Protein AF-A0AAU5H5C3-F1 (afdb_monomer_lite)

Secondary structure (DSSP, 8-state):
------TT-HHHHHHHH-HHHHHHHHHHHHHHHHTT--HHHHHHHHH-HHHHHHHIIIIIIHHHHTSGGG-HHHHHHHHHHHHHHHT-S-HHHHHHHHHHHHHHTSSTTHHHHHHH--HHHHHHHHHHHHHTTPPPPGGG-

Radius of gyration: 15.41 Å; chains: 1; bounding box: 45×38×34 Å

Sequence (141 aa):
MVDAVITGNFFQEIMAQIPEFDRRVTKEMEWNSSIGHGPEDLDHFKYNPYTLTYELFDTVLIPALNSPELCIDLLTRCFAILEHAALSVDSTVRGNLAFAVADFLLDDLGPTTYSQAGPAFRALMVECLAEEGLPVPESWR

pLDDT: mean 70.17, std 15.54, range [28.89, 94.62]

Foldseek 3Di:
DPPPPDPPPLPVVVCVQCVVLVVVLVVVLVVVVVVPDDVVVSVCCVPPPLNSLLCCQPVQQVVCLVVVVVQVVVNLSSQVSLLVLLVDPPPVSNVSSLVNCLVHQLPPNVLSSLVSHDPSNVVSNCVSCVVVVHDDDPSND

Structure (mmCIF, N/CA/C/O backbone):
data_AF-A0AAU5H5C3-F1
#
_entry.id   AF-A0AAU5H5C3-F1
#
loop_
_atom_site.group_PDB
_atom_site.id
_atom_site.type_symbol
_atom_site.label_atom_id
_atom_site.label_alt_id
_atom_site.label_comp_id
_atom_site.label_asym_id
_atom_site.label_entity_id
_atom_site.label_seq_id
_atom_site.pdbx_PDB_ins_code
_atom_site.Cartn_x
_atom_site.Cartn_y
_atom_site.Cartn_z
_atom_site.occupancy
_atom_site.B_iso_or_equiv
_atom_site.auth_seq_id
_atom_site.auth_comp_id
_atom_site.auth_asym_id
_atom_site.auth_atom_id
_atom_site.pdbx_PDB_model_num
ATOM 1 N N . MET A 1 1 ? -5.191 24.402 -9.417 1.00 28.89 1 MET A N 1
ATOM 2 C CA . MET A 1 1 ? -4.160 23.800 -10.281 1.00 28.89 1 MET A CA 1
ATOM 3 C C . MET A 1 1 ? -4.038 22.371 -9.818 1.00 28.89 1 MET A C 1
ATOM 5 O O . MET A 1 1 ? -3.729 22.170 -8.656 1.00 28.89 1 MET A O 1
ATOM 9 N N . VAL A 1 2 ? -4.450 21.423 -10.657 1.00 29.17 2 VAL A N 1
ATOM 10 C CA . VAL A 1 2 ? -4.167 20.004 -10.430 1.00 29.17 2 VAL A CA 1
ATOM 11 C C . VAL A 1 2 ? -2.713 19.867 -10.843 1.00 29.17 2 VAL A C 1
ATOM 13 O O . VAL A 1 2 ? -2.416 19.999 -12.030 1.00 29.17 2 VAL A O 1
ATOM 16 N N . ASP A 1 3 ? -1.817 19.810 -9.860 1.00 32.81 3 ASP A N 1
ATOM 17 C CA . ASP A 1 3 ? -0.396 19.670 -10.139 1.00 32.81 3 ASP A CA 1
ATOM 18 C C . ASP A 1 3 ? -0.188 18.410 -10.969 1.00 32.81 3 ASP A C 1
ATOM 20 O O . ASP A 1 3 ? -0.773 17.356 -10.710 1.00 32.81 3 ASP A O 1
ATOM 24 N N . ALA A 1 4 ? 0.598 18.573 -12.028 1.00 33.44 4 ALA A N 1
ATOM 25 C CA . ALA A 1 4 ? 1.033 17.498 -12.886 1.00 33.44 4 ALA A CA 1
ATOM 26 C C . ALA A 1 4 ? 1.883 16.548 -12.041 1.00 33.44 4 ALA A C 1
ATOM 28 O O . ALA A 1 4 ? 3.090 16.741 -11.913 1.00 33.44 4 ALA A O 1
ATOM 29 N N . VAL A 1 5 ? 1.249 15.542 -11.441 1.00 36.62 5 VAL A N 1
ATOM 30 C CA . VAL A 1 5 ? 1.980 14.405 -10.902 1.00 36.62 5 VAL A CA 1
ATOM 31 C C . VAL A 1 5 ? 2.456 13.605 -12.099 1.00 36.62 5 VAL A C 1
ATOM 33 O O . VAL A 1 5 ? 1.699 12.971 -12.834 1.00 36.62 5 VAL A O 1
ATOM 36 N N . ILE A 1 6 ? 3.739 13.811 -12.351 1.00 39.34 6 ILE A N 1
ATOM 37 C CA . ILE A 1 6 ? 4.527 13.268 -13.435 1.00 39.34 6 ILE A CA 1
ATOM 38 C C . ILE A 1 6 ? 4.421 11.745 -13.361 1.00 39.34 6 ILE A C 1
ATOM 40 O O . ILE A 1 6 ? 4.893 11.113 -12.419 1.00 39.34 6 ILE A O 1
ATOM 44 N N . THR A 1 7 ? 3.813 11.166 -14.394 1.00 40.34 7 THR A N 1
ATOM 45 C CA . THR A 1 7 ? 3.989 9.771 -14.802 1.00 40.34 7 THR A CA 1
ATOM 46 C C . THR A 1 7 ? 5.478 9.430 -14.745 1.00 40.34 7 THR A C 1
ATOM 48 O O . THR A 1 7 ? 6.243 9.860 -15.610 1.00 40.34 7 THR A O 1
ATOM 51 N N . GLY A 1 8 ? 5.903 8.739 -13.686 1.00 42.06 8 GLY A N 1
ATOM 52 C CA . GLY A 1 8 ? 7.294 8.327 -13.522 1.00 42.06 8 GLY A CA 1
ATOM 53 C C . GLY A 1 8 ? 7.744 7.971 -12.109 1.00 42.06 8 GLY A C 1
ATOM 54 O O . GLY A 1 8 ? 8.678 7.190 -12.002 1.00 42.06 8 GLY A O 1
ATOM 55 N N . ASN A 1 9 ? 7.132 8.482 -11.031 1.00 56.16 9 ASN A N 1
ATOM 56 C CA . ASN A 1 9 ? 7.872 8.532 -9.762 1.00 56.16 9 ASN A CA 1
ATOM 57 C C . ASN A 1 9 ? 7.097 8.277 -8.461 1.00 56.16 9 ASN A C 1
ATOM 59 O O . ASN A 1 9 ? 7.536 8.746 -7.419 1.00 56.16 9 ASN A O 1
ATOM 63 N N . PHE A 1 10 ? 6.043 7.454 -8.461 1.00 55.41 10 PHE A N 1
ATOM 64 C CA . PHE A 1 10 ? 5.369 7.024 -7.219 1.00 55.41 10 PHE A CA 1
ATOM 65 C C . PHE A 1 10 ? 6.361 6.599 -6.113 1.00 55.41 10 PHE A C 1
ATOM 67 O O . PHE A 1 10 ? 6.277 7.058 -4.978 1.00 55.41 10 PHE A O 1
ATOM 74 N N . PHE A 1 11 ? 7.383 5.814 -6.463 1.00 60.38 11 PHE A N 1
ATOM 75 C CA . PHE A 1 11 ? 8.409 5.377 -5.511 1.00 60.38 11 PHE A CA 1
ATOM 76 C C . PHE A 1 11 ? 9.434 6.445 -5.133 1.00 60.38 11 PHE A C 1
ATOM 78 O O . PHE A 1 11 ? 9.888 6.472 -3.992 1.00 60.38 11 PHE A O 1
ATOM 85 N N . GLN A 1 12 ? 9.785 7.357 -6.041 1.00 59.16 12 GLN A N 1
ATOM 86 C CA . GLN A 1 12 ? 10.632 8.493 -5.668 1.00 59.16 12 GLN A CA 1
ATOM 87 C C . GLN A 1 12 ? 9.874 9.472 -4.764 1.00 59.16 12 GLN A C 1
ATOM 89 O O . GLN A 1 12 ? 10.475 10.057 -3.868 1.00 59.16 12 GLN A O 1
ATOM 94 N N . GLU A 1 13 ? 8.559 9.603 -4.941 1.00 59.03 13 GLU A N 1
ATOM 95 C CA . GLU A 1 13 ? 7.683 10.362 -4.050 1.00 59.03 13 GLU A CA 1
ATOM 96 C C . GLU A 1 13 ? 7.583 9.699 -2.672 1.00 59.03 13 GLU A C 1
ATOM 98 O O . GLU A 1 13 ? 7.690 10.399 -1.668 1.00 59.03 13 GLU A O 1
ATOM 103 N N . ILE A 1 14 ? 7.490 8.364 -2.602 1.00 62.34 14 ILE A N 1
ATOM 104 C CA . ILE A 1 14 ? 7.582 7.604 -1.341 1.00 62.34 14 ILE A CA 1
ATOM 105 C C . ILE A 1 14 ? 8.908 7.876 -0.632 1.00 62.34 14 ILE A C 1
ATOM 107 O O . ILE A 1 14 ? 8.904 8.293 0.526 1.00 62.34 14 ILE A O 1
ATOM 111 N N . MET A 1 15 ? 10.038 7.688 -1.324 1.00 59.78 15 MET A N 1
ATOM 112 C CA . MET A 1 15 ? 11.371 7.918 -0.752 1.00 59.78 15 MET A CA 1
ATOM 113 C C . MET A 1 15 ? 11.560 9.374 -0.301 1.00 59.78 15 MET A C 1
ATOM 115 O O . MET A 1 15 ? 12.186 9.625 0.726 1.00 59.78 15 MET A O 1
ATOM 119 N N . ALA A 1 16 ? 10.988 10.341 -1.027 1.00 63.53 16 ALA A N 1
ATOM 120 C CA . ALA A 1 16 ? 11.061 11.758 -0.678 1.00 63.53 16 ALA A CA 1
ATOM 121 C C . ALA A 1 16 ? 10.156 12.146 0.506 1.00 63.53 16 ALA A C 1
ATOM 123 O O . ALA A 1 16 ? 10.520 13.027 1.286 1.00 63.53 16 ALA A O 1
ATOM 124 N N . GLN A 1 17 ? 8.982 11.524 0.651 1.00 60.47 17 GLN A N 1
ATOM 125 C CA . GLN A 1 17 ? 8.013 11.856 1.707 1.00 60.47 17 GLN A CA 1
ATOM 126 C C . GLN A 1 17 ? 8.205 11.049 2.999 1.00 60.47 17 GLN A C 1
ATOM 128 O O . GLN A 1 17 ? 7.741 11.467 4.071 1.00 60.47 17 GLN A O 1
ATOM 133 N N . ILE A 1 18 ? 8.905 9.916 2.921 1.00 66.56 18 ILE A N 1
ATOM 134 C CA . ILE A 1 18 ? 9.144 9.001 4.038 1.00 66.56 18 ILE A CA 1
ATOM 135 C C . ILE A 1 18 ? 10.652 8.703 4.135 1.00 66.56 18 ILE A C 1
ATOM 137 O O . ILE A 1 18 ? 11.116 7.663 3.671 1.00 66.56 18 ILE A O 1
ATOM 141 N N . PRO A 1 19 ? 11.451 9.587 4.760 1.00 65.44 19 PRO A N 1
ATOM 142 C CA . PRO A 1 19 ? 12.899 9.389 4.899 1.00 65.44 19 PRO A CA 1
ATOM 143 C C . PRO A 1 19 ? 13.281 8.113 5.670 1.00 65.44 19 PRO A C 1
ATOM 145 O O . PRO A 1 19 ? 14.374 7.568 5.509 1.00 65.44 19 PRO A O 1
ATOM 148 N N . GLU A 1 20 ? 12.391 7.618 6.532 1.00 61.34 20 GLU A N 1
ATOM 149 C CA . GLU A 1 20 ? 12.540 6.339 7.227 1.00 61.34 20 GLU A CA 1
ATOM 150 C C . GLU A 1 20 ? 12.536 5.136 6.270 1.00 61.34 20 GLU A C 1
ATOM 152 O O . GLU A 1 20 ? 13.171 4.125 6.577 1.00 61.34 20 GLU A O 1
ATOM 157 N N . PHE A 1 21 ? 11.873 5.266 5.115 1.00 61.59 21 PHE A N 1
ATOM 158 C CA . PHE A 1 21 ? 11.844 4.272 4.043 1.00 61.59 21 PHE A CA 1
ATOM 159 C C . PHE A 1 21 ? 13.227 4.153 3.403 1.00 61.59 21 PHE A C 1
ATOM 161 O O . PHE A 1 21 ? 13.805 3.073 3.398 1.00 61.59 21 PHE A O 1
ATOM 168 N N . ASP A 1 22 ? 13.821 5.281 3.001 1.00 59.78 22 ASP A N 1
ATOM 169 C CA . ASP A 1 22 ? 15.157 5.340 2.392 1.00 59.78 22 ASP A CA 1
ATOM 170 C C . ASP A 1 22 ? 16.230 4.672 3.270 1.00 59.78 22 ASP A C 1
ATOM 172 O O . ASP A 1 22 ? 17.017 3.849 2.805 1.00 59.78 22 ASP A O 1
ATOM 176 N N . ARG A 1 23 ? 16.209 4.928 4.585 1.00 62.94 23 ARG A N 1
ATOM 177 C CA . ARG A 1 23 ? 17.145 4.290 5.529 1.00 62.94 23 ARG A CA 1
ATOM 178 C C . ARG A 1 23 ? 16.946 2.788 5.689 1.00 62.94 23 ARG A C 1
ATOM 180 O O . ARG A 1 23 ? 17.925 2.096 5.968 1.00 62.94 23 ARG A O 1
ATOM 187 N N . ARG A 1 24 ? 15.710 2.289 5.624 1.00 57.72 24 ARG A N 1
ATOM 188 C CA . ARG A 1 24 ? 15.442 0.850 5.752 1.00 57.72 24 ARG A CA 1
ATOM 189 C C . ARG A 1 24 ? 15.729 0.118 4.454 1.00 57.72 24 ARG A C 1
ATOM 191 O O . ARG A 1 24 ? 16.494 -0.831 4.509 1.00 57.72 24 ARG A O 1
ATOM 198 N N . VAL A 1 25 ? 15.276 0.643 3.318 1.00 55.31 25 VAL A N 1
ATOM 199 C CA . VAL A 1 25 ? 15.638 0.146 1.983 1.00 55.31 25 VAL A CA 1
ATOM 200 C C . VAL A 1 25 ? 17.156 0.098 1.831 1.00 55.31 25 VAL A C 1
ATOM 202 O O . VAL A 1 25 ? 17.702 -0.934 1.468 1.00 55.31 25 VAL A O 1
ATOM 205 N N . THR A 1 26 ? 17.875 1.155 2.226 1.00 60.84 26 THR A N 1
ATOM 206 C CA . THR A 1 26 ? 19.348 1.154 2.203 1.00 60.84 26 THR A CA 1
ATOM 207 C C . THR A 1 26 ? 19.938 0.019 3.047 1.00 60.84 26 THR A C 1
ATOM 209 O O . THR A 1 26 ? 20.849 -0.665 2.591 1.00 60.84 26 THR A O 1
ATOM 212 N N . LYS A 1 27 ? 19.407 -0.240 4.248 1.00 62.44 27 LYS A N 1
ATOM 213 C CA . LYS A 1 27 ? 19.870 -1.344 5.109 1.00 62.44 27 LYS A CA 1
ATOM 214 C C . LYS A 1 27 ? 19.536 -2.724 4.549 1.00 62.44 27 LYS A C 1
ATOM 216 O O . LYS A 1 27 ? 20.357 -3.628 4.661 1.00 62.44 27 LYS A O 1
ATOM 221 N N . GLU A 1 28 ? 18.356 -2.894 3.964 1.00 54.75 28 GLU A N 1
ATOM 222 C CA . GLU A 1 28 ? 17.945 -4.132 3.301 1.00 54.75 28 GLU A CA 1
ATOM 223 C C . GLU A 1 28 ? 18.814 -4.389 2.060 1.00 54.75 28 GLU A C 1
ATOM 225 O O . GLU A 1 28 ? 19.281 -5.503 1.851 1.00 54.75 28 GLU A O 1
ATOM 230 N N . MET A 1 29 ? 19.126 -3.350 1.278 1.00 53.88 29 MET A N 1
ATOM 231 C CA . MET A 1 29 ? 20.045 -3.420 0.138 1.00 53.88 29 MET A CA 1
ATOM 232 C C . MET A 1 29 ? 21.467 -3.780 0.574 1.00 53.88 29 MET A C 1
ATOM 234 O O . MET A 1 29 ? 22.114 -4.616 -0.057 1.00 53.88 29 MET A O 1
ATOM 238 N N . GLU A 1 30 ? 21.960 -3.177 1.658 1.00 61.66 30 GLU A N 1
ATOM 239 C CA . GLU A 1 30 ? 23.251 -3.518 2.267 1.00 61.66 30 GLU A CA 1
ATOM 240 C C . GLU A 1 30 ? 23.268 -4.977 2.748 1.00 61.66 30 GLU A C 1
ATOM 242 O O . GLU A 1 30 ? 24.242 -5.697 2.514 1.00 61.66 30 GLU A O 1
ATOM 247 N N . TRP A 1 31 ? 22.174 -5.441 3.357 1.00 61.72 31 TRP A N 1
ATOM 248 C CA . TRP A 1 31 ? 22.002 -6.826 3.788 1.00 61.72 31 TRP A CA 1
ATOM 249 C C . TRP A 1 31 ? 21.959 -7.796 2.603 1.00 61.72 31 TRP A C 1
ATOM 251 O O . TRP A 1 31 ? 22.734 -8.749 2.583 1.00 61.72 31 TRP A O 1
ATOM 261 N N . ASN A 1 32 ? 21.148 -7.531 1.580 1.00 51.62 32 ASN A N 1
ATOM 262 C CA . ASN A 1 32 ? 21.019 -8.365 0.381 1.00 51.62 32 ASN A CA 1
ATOM 263 C C . ASN A 1 32 ? 22.322 -8.423 -0.432 1.00 51.62 32 ASN A C 1
ATOM 265 O O . ASN A 1 32 ? 22.701 -9.483 -0.933 1.00 51.62 32 ASN A O 1
ATOM 269 N N . SER A 1 33 ? 23.078 -7.322 -0.466 1.00 55.44 33 SER A N 1
ATOM 270 C CA . SER A 1 33 ? 24.439 -7.291 -1.020 1.00 55.44 33 SER A CA 1
ATOM 271 C C . SER A 1 33 ? 25.413 -8.166 -0.219 1.00 55.44 33 SER A C 1
ATOM 273 O O . SER A 1 33 ? 26.363 -8.714 -0.778 1.00 55.44 33 SER A O 1
ATOM 275 N N . SER A 1 34 ? 25.189 -8.327 1.091 1.00 59.84 34 SER A N 1
ATOM 276 C CA . SER A 1 34 ? 26.053 -9.113 1.984 1.00 59.84 34 SER A CA 1
ATOM 277 C C . SER A 1 34 ? 25.832 -10.630 1.900 1.00 59.84 34 SER A C 1
ATOM 279 O O . SER A 1 34 ? 26.745 -11.394 2.213 1.00 59.84 34 SER A O 1
ATOM 281 N N . ILE A 1 35 ? 24.661 -11.072 1.429 1.00 60.62 35 ILE A N 1
ATOM 282 C CA . ILE A 1 35 ? 24.303 -12.494 1.251 1.00 60.62 35 ILE A CA 1
ATOM 283 C C . ILE A 1 35 ? 24.602 -13.038 -0.158 1.00 60.62 35 ILE A C 1
ATOM 285 O O . ILE A 1 35 ? 24.376 -14.218 -0.415 1.00 60.62 35 ILE A O 1
ATOM 289 N N . GLY A 1 36 ? 25.208 -12.232 -1.039 1.00 47.59 36 GLY A N 1
ATOM 290 C CA . GLY A 1 36 ? 25.807 -12.708 -2.293 1.00 47.59 36 GLY A CA 1
ATOM 291 C C . GLY A 1 36 ? 24.898 -12.680 -3.523 1.00 47.59 36 GLY A C 1
ATOM 292 O O . GLY A 1 36 ? 25.203 -13.362 -4.502 1.00 47.59 36 GLY A O 1
ATOM 293 N N . HIS A 1 37 ? 23.818 -11.896 -3.499 1.00 52.97 37 HIS A N 1
ATOM 294 C CA . HIS A 1 37 ? 23.047 -11.587 -4.704 1.00 52.97 37 HIS A CA 1
ATOM 295 C C . HIS A 1 37 ? 23.872 -10.743 -5.685 1.00 52.97 37 HIS A C 1
ATOM 297 O O . HIS A 1 37 ? 24.694 -9.915 -5.281 1.00 52.97 37 HIS A O 1
ATOM 303 N N . GLY A 1 38 ? 23.698 -10.991 -6.984 1.00 48.59 38 GLY A N 1
ATOM 304 C CA . GLY A 1 38 ? 24.464 -10.303 -8.020 1.00 48.59 38 GLY A CA 1
ATOM 305 C C . GLY A 1 38 ? 24.076 -8.822 -8.127 1.00 48.59 38 GLY A C 1
ATOM 306 O O . GLY A 1 38 ? 22.970 -8.441 -7.750 1.00 48.59 38 GLY A O 1
ATOM 307 N N . PRO A 1 39 ? 24.939 -7.958 -8.685 1.00 52.22 39 PRO A N 1
ATOM 308 C CA . PRO A 1 39 ? 24.596 -6.553 -8.930 1.00 52.22 39 PRO A CA 1
ATOM 309 C C . PRO A 1 39 ? 23.367 -6.381 -9.841 1.00 52.22 39 PRO A C 1
ATOM 311 O O . PRO A 1 39 ? 22.627 -5.416 -9.684 1.00 52.22 39 PRO A O 1
ATOM 314 N N . GLU A 1 40 ? 23.107 -7.340 -10.734 1.00 49.09 40 GLU A N 1
ATOM 315 C CA . GLU A 1 40 ? 21.897 -7.374 -11.567 1.00 49.09 40 GLU A CA 1
ATOM 316 C C . GLU A 1 40 ? 20.625 -7.647 -10.750 1.00 49.09 40 GLU A C 1
ATOM 318 O O . GLU A 1 40 ? 19.582 -7.079 -11.063 1.00 49.09 40 GLU A O 1
ATOM 323 N N . ASP A 1 41 ? 20.713 -8.437 -9.671 1.00 53.38 41 ASP A N 1
ATOM 324 C CA . ASP A 1 41 ? 19.601 -8.626 -8.737 1.00 53.38 41 ASP A CA 1
ATOM 325 C C . ASP A 1 41 ? 19.323 -7.304 -8.010 1.00 53.38 41 ASP A C 1
ATOM 327 O O . ASP A 1 41 ? 18.186 -6.852 -7.970 1.00 53.38 41 ASP A O 1
ATOM 331 N N . LEU A 1 42 ? 20.360 -6.620 -7.512 1.00 49.31 42 LEU A N 1
ATOM 332 C CA . LEU A 1 42 ? 20.233 -5.350 -6.781 1.00 49.31 42 LEU A CA 1
ATOM 333 C C . LEU A 1 42 ? 19.654 -4.208 -7.633 1.00 49.31 42 LEU A C 1
ATOM 335 O O . LEU A 1 42 ? 18.832 -3.437 -7.136 1.00 49.31 42 LEU A O 1
ATOM 339 N N . ASP A 1 43 ? 20.038 -4.102 -8.907 1.00 48.25 43 ASP A N 1
ATOM 340 C CA . ASP A 1 43 ? 19.419 -3.153 -9.843 1.00 48.25 43 ASP A CA 1
ATOM 341 C C . ASP A 1 43 ? 17.968 -3.545 -10.161 1.00 48.25 43 ASP A C 1
ATOM 343 O O . ASP A 1 43 ? 17.105 -2.674 -10.287 1.00 48.25 43 ASP A O 1
ATOM 347 N N . HIS A 1 44 ? 17.659 -4.844 -10.213 1.00 50.44 44 HIS A N 1
ATOM 348 C CA . HIS A 1 44 ? 16.282 -5.315 -10.322 1.00 50.44 44 HIS A CA 1
ATOM 349 C C . HIS A 1 44 ? 15.460 -4.912 -9.089 1.00 50.44 44 HIS A C 1
ATOM 351 O O . HIS A 1 44 ? 14.369 -4.383 -9.250 1.00 50.44 44 HIS A O 1
ATOM 357 N N . PHE A 1 45 ? 15.996 -5.045 -7.872 1.00 50.03 45 PHE A N 1
ATOM 358 C CA . PHE A 1 45 ? 15.343 -4.570 -6.643 1.00 50.03 45 PHE A CA 1
ATOM 359 C C . PHE A 1 45 ? 15.101 -3.052 -6.664 1.00 50.03 45 PHE A C 1
ATOM 361 O O . PHE A 1 45 ? 14.017 -2.583 -6.327 1.00 50.03 45 PHE A O 1
ATOM 368 N N . LYS A 1 46 ? 16.090 -2.274 -7.117 1.00 49.72 46 LYS A N 1
ATOM 369 C CA . LYS A 1 46 ? 16.070 -0.804 -7.070 1.00 49.72 46 LYS A CA 1
ATOM 370 C C . LYS A 1 46 ? 15.182 -0.147 -8.128 1.00 49.72 46 LYS A C 1
ATOM 372 O O . LYS A 1 46 ? 14.727 0.979 -7.929 1.00 49.72 46 LYS A O 1
ATOM 377 N N . TYR A 1 47 ? 14.972 -0.812 -9.263 1.00 51.28 47 TYR A N 1
ATOM 378 C CA . TYR A 1 47 ? 14.241 -0.256 -10.405 1.00 51.28 47 TYR A CA 1
ATOM 379 C C . TYR A 1 47 ? 12.993 -1.051 -10.794 1.00 51.28 47 TYR A C 1
ATOM 381 O O . TYR A 1 47 ? 12.280 -0.610 -11.695 1.00 51.28 47 TYR A O 1
ATOM 389 N N . ASN A 1 48 ? 12.693 -2.178 -10.136 1.00 55.97 48 ASN A N 1
ATOM 390 C CA . ASN A 1 48 ? 11.436 -2.893 -10.331 1.00 55.97 48 ASN A CA 1
ATOM 391 C C . ASN A 1 48 ? 10.338 -2.283 -9.437 1.00 55.97 48 ASN A C 1
ATOM 393 O O . ASN A 1 48 ? 10.391 -2.407 -8.210 1.00 55.97 48 ASN A O 1
ATOM 397 N N . PRO A 1 49 ? 9.306 -1.655 -10.028 1.00 52.81 49 PRO A N 1
ATOM 398 C CA . PRO A 1 49 ? 8.208 -1.070 -9.267 1.00 52.81 49 PRO A CA 1
ATOM 399 C C . PRO A 1 49 ? 7.467 -2.098 -8.401 1.00 52.81 49 PRO A C 1
ATOM 401 O O . PRO A 1 49 ? 6.983 -1.743 -7.332 1.00 52.81 49 PRO A O 1
ATOM 404 N N . TYR A 1 50 ? 7.397 -3.367 -8.817 1.00 51.53 50 TYR A N 1
ATOM 405 C CA . TYR A 1 50 ? 6.775 -4.435 -8.031 1.00 51.53 50 TYR A CA 1
ATOM 406 C C . TYR A 1 50 ? 7.545 -4.686 -6.729 1.00 51.53 50 TYR A C 1
ATOM 408 O O . TYR A 1 50 ? 6.958 -4.688 -5.653 1.00 51.53 50 TYR A O 1
ATOM 416 N N . THR A 1 51 ? 8.870 -4.790 -6.811 1.00 59.50 51 THR A N 1
ATOM 417 C CA . THR A 1 51 ? 9.742 -5.012 -5.654 1.00 59.50 51 THR A CA 1
ATOM 418 C C . THR A 1 51 ? 9.721 -3.841 -4.673 1.00 59.50 51 THR A C 1
ATOM 420 O O . THR A 1 51 ? 9.626 -4.047 -3.468 1.00 59.50 51 THR A O 1
ATOM 423 N N . LEU A 1 52 ? 9.694 -2.605 -5.174 1.00 60.41 52 LEU A N 1
ATOM 424 C CA . LEU A 1 52 ? 9.556 -1.426 -4.316 1.00 60.41 52 LEU A CA 1
ATOM 425 C C . LEU A 1 52 ? 8.163 -1.330 -3.671 1.00 60.41 52 LEU A C 1
ATOM 427 O O . LEU A 1 52 ? 8.043 -0.863 -2.538 1.00 60.41 52 LEU A O 1
ATOM 431 N N . THR A 1 53 ? 7.108 -1.785 -4.364 1.00 62.78 53 THR A N 1
ATOM 432 C CA . THR A 1 53 ? 5.770 -1.913 -3.760 1.00 62.78 53 THR A CA 1
ATOM 433 C C . THR A 1 53 ? 5.818 -2.937 -2.633 1.00 62.78 53 THR A C 1
ATOM 435 O O . THR A 1 53 ? 5.382 -2.650 -1.525 1.00 62.78 53 THR A O 1
ATOM 438 N N . TYR A 1 54 ? 6.404 -4.103 -2.897 1.00 64.69 54 TYR A N 1
ATOM 439 C CA . TYR A 1 54 ? 6.553 -5.188 -1.934 1.00 64.69 54 TYR A CA 1
ATOM 440 C C . TYR A 1 54 ? 7.261 -4.713 -0.651 1.00 64.69 54 TYR A C 1
ATOM 442 O O . TYR A 1 54 ? 6.746 -4.917 0.445 1.00 64.69 54 TYR A O 1
ATOM 450 N N . GLU A 1 55 ? 8.370 -3.978 -0.773 1.00 65.12 55 GLU A N 1
ATOM 451 C CA . GLU A 1 55 ? 9.109 -3.414 0.369 1.00 65.12 55 GLU A CA 1
ATOM 452 C C . GLU A 1 55 ? 8.335 -2.311 1.116 1.00 65.12 55 GLU A C 1
ATOM 454 O O . GLU A 1 55 ? 8.409 -2.214 2.345 1.00 65.12 55 GLU A O 1
ATOM 459 N N . LEU A 1 56 ? 7.543 -1.489 0.412 1.00 67.00 56 LEU A N 1
ATOM 460 C CA . LEU A 1 56 ? 6.633 -0.528 1.052 1.00 67.00 56 LEU A CA 1
ATOM 461 C C . LEU A 1 56 ? 5.654 -1.227 1.993 1.00 67.00 56 LEU A C 1
ATOM 463 O O . LEU A 1 56 ? 5.427 -0.748 3.109 1.00 67.00 56 LEU A O 1
ATOM 467 N N . PHE A 1 57 ? 5.089 -2.346 1.548 1.00 69.75 57 PHE A N 1
ATOM 468 C CA . PHE A 1 57 ? 4.147 -3.121 2.339 1.00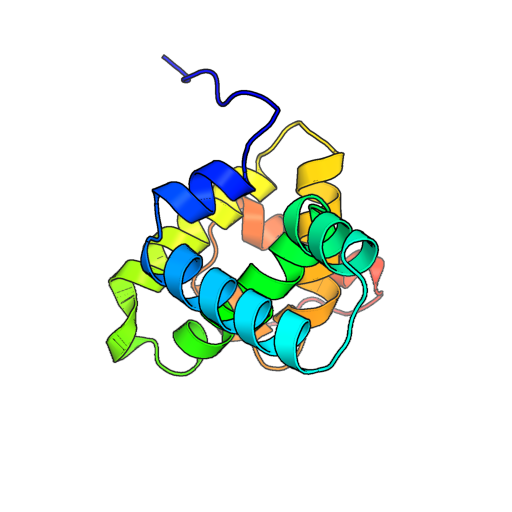 69.75 57 PHE A CA 1
ATOM 469 C C . PHE A 1 57 ? 4.847 -3.854 3.481 1.00 69.75 57 PHE A C 1
ATOM 471 O O . PHE A 1 57 ? 4.567 -3.551 4.642 1.00 69.75 57 PHE A O 1
ATOM 478 N N . ASP A 1 58 ? 5.793 -4.738 3.178 1.00 69.75 58 ASP A N 1
ATOM 479 C CA . ASP A 1 58 ? 6.401 -5.640 4.162 1.00 69.75 58 ASP A CA 1
ATOM 480 C C . ASP A 1 58 ? 7.250 -4.910 5.214 1.00 69.75 58 ASP A C 1
ATOM 482 O O . ASP A 1 58 ? 7.176 -5.185 6.413 1.00 69.75 58 ASP A O 1
ATOM 486 N N . THR A 1 59 ? 8.028 -3.913 4.796 1.00 65.00 59 THR A N 1
ATOM 487 C CA . THR A 1 59 ? 9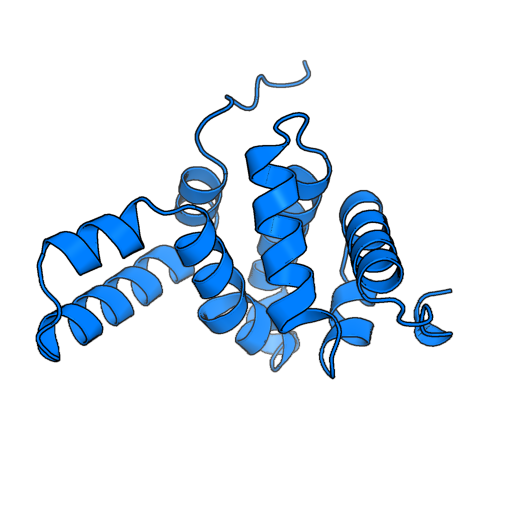.068 -3.327 5.653 1.00 65.00 59 THR A CA 1
ATOM 488 C C . THR A 1 59 ? 8.602 -2.078 6.398 1.00 65.00 59 THR A C 1
ATOM 490 O O . THR A 1 59 ? 9.185 -1.717 7.429 1.00 65.00 59 THR A O 1
ATOM 493 N N . VAL A 1 60 ? 7.565 -1.394 5.901 1.00 67.94 60 VAL A N 1
ATOM 494 C CA . VAL A 1 60 ? 7.116 -0.109 6.461 1.00 67.94 60 VAL A CA 1
ATOM 495 C C . VAL A 1 60 ? 5.648 -0.104 6.829 1.00 67.94 60 VAL A C 1
ATOM 497 O O . VAL A 1 60 ? 5.339 0.154 7.995 1.00 67.94 60 VAL A O 1
ATOM 500 N N . LEU A 1 61 ? 4.744 -0.396 5.894 1.00 73.88 61 LEU A N 1
ATOM 501 C CA . LEU A 1 61 ? 3.318 -0.305 6.186 1.00 73.88 61 LEU A CA 1
ATOM 502 C C . LEU A 1 61 ? 2.885 -1.363 7.204 1.00 73.88 61 LEU A C 1
ATOM 504 O O . LEU A 1 61 ? 2.254 -1.007 8.194 1.00 73.88 61 LEU A O 1
ATOM 508 N N . ILE A 1 62 ? 3.259 -2.631 7.019 1.00 76.12 62 ILE A N 1
ATOM 509 C CA . ILE A 1 62 ? 2.884 -3.725 7.926 1.00 76.12 62 ILE A CA 1
ATOM 510 C C . ILE A 1 62 ? 3.408 -3.483 9.357 1.00 76.12 62 ILE A C 1
ATOM 512 O O . ILE A 1 62 ? 2.609 -3.525 10.298 1.00 76.12 62 ILE A O 1
ATOM 516 N N . PRO A 1 63 ? 4.698 -3.157 9.584 1.00 71.44 63 PRO A N 1
ATOM 517 C CA . PRO A 1 63 ? 5.186 -2.828 10.922 1.00 71.44 63 PRO A CA 1
ATOM 518 C C . PRO A 1 63 ? 4.489 -1.614 11.539 1.00 71.44 63 PRO A C 1
ATOM 520 O O . PRO A 1 63 ? 4.186 -1.626 12.732 1.00 71.44 63 PRO A O 1
ATOM 523 N N . ALA A 1 64 ? 4.200 -0.582 10.741 1.00 71.19 64 ALA A N 1
ATOM 524 C CA . ALA A 1 64 ? 3.493 0.598 11.223 1.00 71.19 64 ALA A CA 1
ATOM 525 C C . ALA A 1 64 ? 2.039 0.269 11.606 1.00 71.19 64 ALA A C 1
ATOM 527 O O . ALA A 1 64 ? 1.565 0.734 12.641 1.00 71.19 64 ALA A O 1
ATOM 528 N N . LEU A 1 65 ? 1.355 -0.585 10.837 1.00 76.25 65 LEU A N 1
ATOM 529 C CA . LEU A 1 65 ? 0.000 -1.069 11.132 1.00 76.25 65 LEU A CA 1
ATOM 530 C C . LEU A 1 65 ? -0.053 -1.910 12.413 1.00 76.25 65 LEU A C 1
ATOM 532 O O . LEU A 1 65 ? -1.044 -1.849 13.136 1.00 7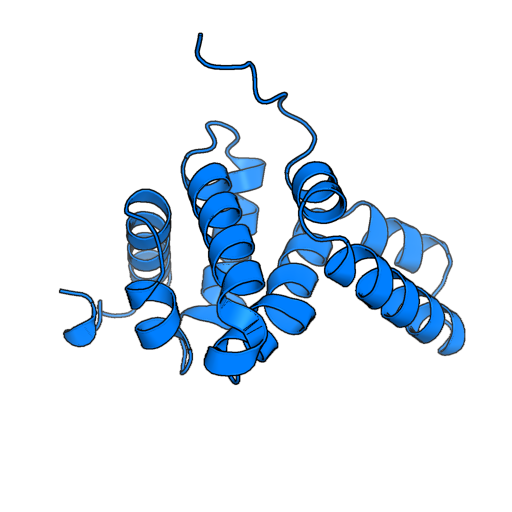6.25 65 LEU A O 1
ATOM 536 N N . ASN A 1 6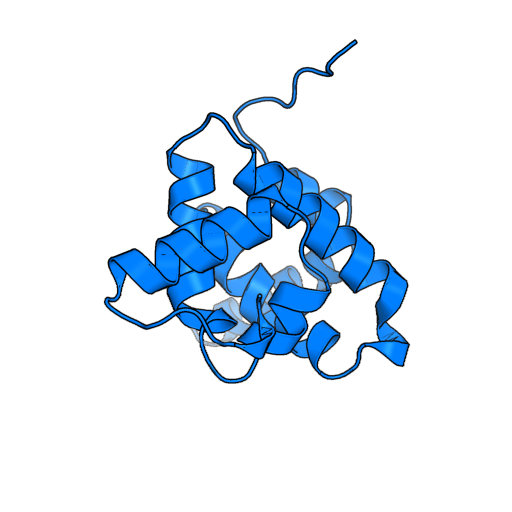6 ? 1.020 -2.642 12.720 1.00 77.31 66 ASN A N 1
ATOM 537 C CA . ASN A 1 66 ? 1.165 -3.418 13.955 1.00 77.31 66 ASN A CA 1
ATOM 538 C C . ASN A 1 66 ? 1.558 -2.569 15.178 1.00 77.31 66 ASN A C 1
ATOM 540 O O . ASN A 1 66 ? 1.535 -3.056 16.307 1.00 77.31 66 ASN A O 1
ATOM 544 N N . SER A 1 67 ? 1.954 -1.307 14.994 1.00 76.00 67 SER A N 1
ATOM 545 C CA . SER A 1 67 ? 2.303 -0.381 16.085 1.00 76.00 67 SER A CA 1
ATOM 546 C C . SER A 1 67 ? 1.803 1.043 15.806 1.00 76.00 67 SER A C 1
ATOM 548 O O . SER A 1 67 ? 2.590 1.995 15.798 1.00 76.00 67 SER A O 1
ATOM 550 N N . PRO A 1 68 ? 0.485 1.221 15.597 1.00 66.31 68 PRO A N 1
ATOM 551 C CA . PRO A 1 68 ? -0.063 2.451 15.039 1.00 66.31 68 PRO A CA 1
ATOM 552 C C . PRO A 1 68 ? 0.144 3.653 15.960 1.00 66.31 68 PRO A C 1
ATOM 554 O O . PRO A 1 68 ? 0.480 4.728 15.477 1.00 66.31 68 PRO A O 1
ATOM 557 N N . GLU A 1 69 ? 0.060 3.472 17.282 1.00 69.88 69 GLU A N 1
ATOM 558 C CA . GLU A 1 69 ? 0.249 4.546 18.272 1.00 69.88 69 GLU A CA 1
ATOM 559 C C . GLU A 1 69 ? 1.654 5.172 18.242 1.00 69.88 69 GLU A C 1
ATOM 561 O O . GLU A 1 69 ? 1.829 6.330 18.616 1.00 69.88 69 GLU A O 1
ATOM 566 N N . LEU A 1 70 ? 2.655 4.426 17.763 1.00 60.69 70 LEU A N 1
ATOM 567 C CA . LEU A 1 70 ? 4.044 4.880 17.649 1.00 60.69 70 LEU A CA 1
ATOM 568 C C . LEU A 1 70 ? 4.369 5.445 16.259 1.00 60.69 70 LEU A C 1
ATOM 570 O O . LEU A 1 70 ? 5.455 5.990 16.057 1.00 60.69 70 LEU A O 1
ATOM 574 N N . CYS A 1 71 ? 3.462 5.294 15.289 1.00 68.25 71 CYS A N 1
ATOM 575 C CA . CYS A 1 71 ? 3.730 5.532 13.870 1.00 68.25 71 CYS A CA 1
ATOM 576 C C . CYS A 1 71 ? 2.588 6.266 13.139 1.00 68.25 71 CYS A C 1
ATOM 578 O O . CYS A 1 71 ? 2.507 6.190 11.916 1.00 68.25 71 CYS A O 1
ATOM 580 N N . ILE A 1 72 ? 1.727 7.007 13.847 1.00 75.56 72 ILE A N 1
ATOM 581 C CA . ILE A 1 72 ? 0.535 7.674 13.277 1.00 75.56 72 ILE A CA 1
ATOM 582 C C . ILE A 1 72 ? 0.878 8.574 12.076 1.00 75.56 72 ILE A C 1
ATOM 584 O O . ILE A 1 72 ? 0.249 8.473 11.021 1.00 75.56 72 ILE A O 1
ATOM 588 N N . ASP A 1 73 ? 1.901 9.423 12.202 1.00 75.62 73 ASP A N 1
ATOM 589 C CA . ASP A 1 73 ? 2.309 10.335 11.123 1.00 75.62 73 ASP A CA 1
ATOM 590 C C . ASP A 1 73 ? 2.868 9.586 9.908 1.00 75.62 73 ASP A C 1
ATOM 592 O O . ASP A 1 73 ? 2.753 10.047 8.773 1.00 75.62 73 ASP A O 1
ATOM 596 N N . LEU A 1 74 ? 3.511 8.439 10.139 1.00 72.25 74 LEU A N 1
ATOM 597 C CA . LEU A 1 74 ? 4.036 7.574 9.087 1.00 72.25 74 LEU A CA 1
ATOM 598 C C . LEU A 1 74 ? 2.888 6.872 8.355 1.00 72.25 74 LEU A C 1
ATOM 600 O O . LEU A 1 74 ? 2.825 6.944 7.133 1.00 72.25 74 LEU A O 1
ATOM 604 N N . LEU A 1 75 ? 1.939 6.291 9.093 1.00 76.50 75 LEU A N 1
ATOM 605 C CA . LEU A 1 75 ? 0.738 5.669 8.530 1.00 76.50 75 LEU A CA 1
ATOM 606 C C . LEU A 1 75 ? -0.076 6.658 7.700 1.00 76.50 75 LEU A C 1
ATOM 608 O O . LEU A 1 75 ? -0.437 6.352 6.568 1.00 76.50 75 LEU A O 1
ATOM 612 N N . THR A 1 76 ? -0.296 7.866 8.220 1.00 80.94 76 THR A N 1
ATOM 613 C CA . THR A 1 76 ? -1.033 8.921 7.509 1.00 80.94 76 THR A CA 1
ATOM 614 C C . THR A 1 76 ? -0.376 9.248 6.166 1.00 80.94 76 THR A C 1
ATOM 616 O O . THR A 1 76 ? -1.061 9.343 5.148 1.00 80.94 76 THR A O 1
ATOM 619 N N . ARG A 1 77 ? 0.957 9.376 6.141 1.00 75.50 77 ARG A N 1
ATOM 620 C CA . ARG A 1 77 ? 1.720 9.622 4.908 1.00 75.50 77 ARG A CA 1
ATOM 621 C C . ARG A 1 77 ? 1.660 8.435 3.949 1.00 75.50 77 ARG A C 1
ATOM 623 O O . ARG A 1 77 ? 1.390 8.641 2.771 1.00 75.50 77 ARG A O 1
ATOM 630 N N . CYS A 1 78 ? 1.835 7.207 4.441 1.00 78.00 78 CYS A N 1
ATOM 631 C CA . CYS A 1 78 ? 1.721 6.004 3.618 1.00 78.00 78 CYS A CA 1
ATOM 632 C C . CYS A 1 78 ? 0.337 5.904 2.965 1.00 78.00 78 CYS A C 1
ATOM 634 O O . CYS A 1 78 ? 0.250 5.767 1.750 1.00 78.00 78 CYS A O 1
ATOM 636 N N . PHE A 1 79 ? -0.748 6.035 3.733 1.00 84.00 79 PHE A N 1
ATOM 637 C CA . PHE A 1 79 ? -2.104 5.929 3.190 1.00 84.00 79 PHE A CA 1
ATOM 638 C C . PHE A 1 79 ? -2.455 7.054 2.214 1.00 84.00 79 PHE A C 1
ATOM 640 O O . PHE A 1 79 ? -3.133 6.789 1.226 1.00 84.00 79 PHE A O 1
ATOM 647 N N . ALA A 1 80 ? -1.961 8.278 2.427 1.00 81.38 80 ALA A N 1
ATOM 648 C CA . ALA A 1 80 ? -2.127 9.363 1.457 1.00 81.38 80 ALA A CA 1
ATOM 649 C C . ALA A 1 80 ? -1.465 9.034 0.108 1.00 81.38 80 ALA A C 1
ATOM 651 O O . ALA A 1 80 ? -2.014 9.332 -0.953 1.00 81.38 80 ALA A O 1
ATOM 652 N N . ILE A 1 81 ? -0.304 8.382 0.146 1.00 77.62 81 ILE A N 1
ATOM 653 C CA . ILE A 1 81 ? 0.418 7.957 -1.051 1.00 77.62 81 ILE A CA 1
ATOM 654 C C . ILE A 1 81 ? -0.297 6.783 -1.736 1.00 77.62 81 ILE A C 1
ATOM 656 O O . ILE A 1 81 ? -0.506 6.822 -2.947 1.00 77.62 81 ILE A O 1
ATOM 660 N N . LEU A 1 82 ? -0.735 5.772 -0.980 1.00 84.50 82 LEU A N 1
ATOM 661 C CA . LEU A 1 82 ? -1.500 4.638 -1.519 1.00 84.50 82 LEU A CA 1
ATOM 662 C C . LEU A 1 82 ? -2.809 5.096 -2.177 1.00 84.50 82 LEU A C 1
ATOM 664 O O . LEU A 1 82 ? -3.145 4.629 -3.263 1.00 84.50 82 LEU A O 1
ATOM 668 N N . GLU A 1 83 ? -3.504 6.060 -1.570 1.00 87.94 83 GLU A N 1
ATOM 669 C CA . GLU A 1 83 ? -4.687 6.699 -2.155 1.00 87.94 83 GLU A CA 1
ATOM 670 C C . GLU A 1 83 ? -4.357 7.376 -3.490 1.00 87.94 83 GLU A C 1
ATOM 672 O O . GLU A 1 83 ? -5.082 7.217 -4.472 1.00 87.94 83 GLU A O 1
ATOM 677 N N . HIS A 1 84 ? -3.230 8.085 -3.559 1.00 81.31 84 HIS A N 1
ATOM 678 C CA . HIS A 1 84 ? -2.782 8.718 -4.793 1.00 81.31 84 HIS A CA 1
ATOM 679 C C . HIS A 1 84 ? -2.448 7.690 -5.890 1.00 81.31 84 HIS A C 1
ATOM 681 O O . HIS A 1 84 ? -2.842 7.872 -7.042 1.00 81.31 84 HIS A O 1
ATOM 687 N N . ALA A 1 85 ? -1.776 6.583 -5.556 1.00 79.94 85 ALA A N 1
ATOM 688 C CA . ALA A 1 85 ? -1.523 5.510 -6.521 1.00 79.94 85 ALA A CA 1
ATOM 689 C C . ALA A 1 85 ? -2.803 4.807 -6.981 1.00 79.94 85 ALA A C 1
ATOM 691 O O . ALA A 1 85 ? -2.921 4.494 -8.165 1.00 79.94 85 ALA A O 1
ATOM 692 N N . ALA A 1 86 ? -3.776 4.607 -6.091 1.00 85.88 86 ALA A N 1
ATOM 693 C CA . ALA A 1 86 ? -5.075 4.046 -6.454 1.00 85.88 86 ALA A CA 1
ATOM 694 C C . ALA A 1 86 ? -5.858 4.957 -7.421 1.00 85.88 86 ALA A C 1
ATOM 696 O O . ALA A 1 86 ? -6.591 4.458 -8.274 1.00 85.88 86 ALA A O 1
ATOM 697 N N . LEU A 1 87 ? -5.664 6.279 -7.329 1.00 86.00 87 LEU A N 1
ATOM 698 C CA . LEU A 1 87 ? -6.216 7.280 -8.253 1.00 86.00 87 LEU A CA 1
ATOM 699 C C . LEU A 1 87 ? -5.414 7.445 -9.554 1.00 86.00 87 LEU A C 1
ATOM 701 O O . LEU A 1 87 ? -5.838 8.193 -10.440 1.00 86.00 87 LEU A O 1
ATOM 705 N N . SER A 1 88 ? -4.260 6.789 -9.682 1.00 81.56 88 SER A N 1
ATOM 706 C CA . SER A 1 88 ? -3.392 6.957 -10.844 1.00 81.56 88 SER A CA 1
ATOM 707 C C . SER A 1 88 ? -4.077 6.488 -12.128 1.00 81.56 88 SER A C 1
ATOM 709 O O . SER A 1 88 ? -4.622 5.387 -12.207 1.00 81.56 88 SER A O 1
ATOM 711 N N . VAL A 1 89 ? -3.988 7.313 -13.175 1.00 78.94 89 VAL A N 1
ATOM 712 C CA . VAL A 1 89 ? -4.413 6.946 -14.537 1.00 78.94 89 VAL A CA 1
ATOM 713 C C . VAL A 1 89 ? -3.424 5.998 -15.224 1.00 78.94 89 VAL A C 1
ATOM 715 O O . VAL A 1 89 ? -3.742 5.425 -16.264 1.00 78.94 89 VAL A O 1
ATOM 718 N N . ASP A 1 90 ? -2.225 5.837 -14.658 1.00 75.00 90 ASP A N 1
ATOM 719 C CA . ASP A 1 90 ? -1.233 4.878 -15.133 1.00 75.00 90 ASP A CA 1
ATOM 720 C C . ASP A 1 90 ? -1.607 3.468 -14.659 1.00 75.00 90 ASP A C 1
ATOM 722 O O . ASP A 1 90 ? -1.515 3.137 -13.471 1.00 75.00 90 ASP A O 1
ATOM 726 N N . SER A 1 91 ? -2.001 2.620 -15.611 1.00 75.88 91 SER A N 1
ATOM 727 C CA . SER A 1 91 ? -2.392 1.233 -15.356 1.00 75.88 91 SER A CA 1
ATOM 728 C C . SER A 1 91 ? -1.274 0.394 -14.741 1.00 75.88 91 SER A C 1
ATOM 730 O O . SER A 1 91 ? -1.561 -0.574 -14.045 1.00 75.88 91 SER A O 1
ATOM 732 N N . THR A 1 92 ? -0.011 0.754 -14.972 1.00 71.50 92 THR A N 1
ATOM 733 C CA . THR A 1 92 ? 1.149 0.052 -14.407 1.00 71.50 92 THR A CA 1
ATOM 734 C C . THR A 1 92 ? 1.252 0.312 -12.910 1.00 71.50 92 THR A C 1
ATOM 736 O O . THR A 1 92 ? 1.443 -0.616 -12.132 1.00 71.50 92 THR A O 1
ATOM 739 N N . VAL A 1 93 ? 1.075 1.569 -12.489 1.00 70.50 93 VAL A N 1
ATOM 740 C CA . VAL A 1 93 ? 1.100 1.955 -11.068 1.00 70.50 93 VAL A CA 1
ATOM 741 C C . VAL A 1 93 ? -0.053 1.294 -10.323 1.00 70.50 93 VAL A C 1
ATOM 743 O O . VAL A 1 93 ? 0.170 0.635 -9.308 1.00 70.50 93 VAL A O 1
ATOM 746 N N . ARG A 1 94 ? -1.275 1.418 -10.854 1.00 80.62 94 ARG A N 1
ATOM 747 C CA . ARG A 1 94 ? -2.465 0.828 -10.233 1.00 80.62 94 ARG A CA 1
ATOM 748 C C . ARG A 1 94 ? -2.406 -0.703 -10.218 1.00 80.62 94 ARG A C 1
ATOM 750 O O . ARG A 1 94 ? -2.782 -1.298 -9.217 1.00 80.62 94 ARG A O 1
ATOM 757 N N . GLY A 1 95 ? -1.890 -1.328 -11.280 1.00 78.56 95 GLY A N 1
ATOM 758 C CA . GLY A 1 95 ? -1.706 -2.781 -11.358 1.00 78.56 95 GLY A CA 1
ATOM 759 C C . GLY A 1 95 ? -0.681 -3.313 -10.355 1.00 78.56 95 GLY A C 1
ATOM 760 O O . GLY A 1 95 ? -0.962 -4.275 -9.652 1.00 78.56 95 GLY A O 1
ATOM 761 N N . ASN A 1 96 ? 0.474 -2.656 -10.213 1.00 75.81 96 ASN A N 1
ATOM 762 C CA . ASN A 1 96 ? 1.474 -3.048 -9.212 1.00 75.81 96 ASN A CA 1
ATOM 763 C C . ASN A 1 96 ? 0.950 -2.887 -7.780 1.00 75.81 96 ASN A C 1
ATOM 765 O O . ASN A 1 96 ? 1.193 -3.748 -6.936 1.00 75.81 96 ASN A O 1
ATOM 769 N N . LEU A 1 97 ? 0.189 -1.819 -7.519 1.00 81.94 97 LEU A N 1
ATOM 770 C CA . LEU A 1 97 ? -0.478 -1.644 -6.234 1.00 81.94 97 LEU A CA 1
ATOM 771 C C . LEU A 1 97 ? -1.512 -2.751 -5.978 1.00 81.94 97 LEU A C 1
ATOM 773 O O . LEU A 1 97 ? -1.559 -3.266 -4.866 1.00 81.94 97 LEU A O 1
ATOM 777 N N . ALA A 1 98 ? -2.302 -3.137 -6.985 1.00 84.12 98 ALA A N 1
ATOM 778 C CA . ALA A 1 98 ? -3.283 -4.218 -6.869 1.00 84.12 98 ALA A CA 1
ATOM 779 C C . ALA A 1 98 ? -2.624 -5.547 -6.471 1.00 84.12 98 ALA A C 1
ATOM 781 O O . ALA A 1 98 ? -3.077 -6.192 -5.528 1.00 84.12 98 ALA A O 1
ATOM 782 N N . PHE A 1 99 ? -1.506 -5.908 -7.112 1.00 81.50 99 PHE A N 1
ATOM 783 C CA . PHE A 1 99 ? -0.764 -7.113 -6.737 1.00 81.50 99 PHE A CA 1
ATOM 784 C C . PHE A 1 99 ? -0.288 -7.073 -5.281 1.00 81.50 99 PHE A C 1
ATOM 786 O O . PHE A 1 99 ? -0.495 -8.027 -4.542 1.00 81.50 99 PHE A O 1
ATOM 793 N N . ALA A 1 100 ? 0.295 -5.958 -4.836 1.00 78.19 100 ALA A N 1
ATOM 794 C CA . ALA A 1 100 ? 0.770 -5.860 -3.459 1.00 78.19 100 ALA A CA 1
ATOM 795 C C . ALA A 1 100 ? -0.376 -5.856 -2.432 1.00 78.19 100 ALA A C 1
ATOM 797 O O . ALA A 1 100 ? -0.240 -6.400 -1.340 1.00 78.19 100 ALA A O 1
ATOM 798 N N . VAL A 1 101 ? -1.530 -5.276 -2.774 1.00 83.69 101 VAL A N 1
ATOM 799 C CA . VAL A 1 101 ? -2.736 -5.379 -1.942 1.00 83.69 101 VAL A CA 1
ATOM 800 C C . VAL A 1 101 ? -3.152 -6.839 -1.794 1.00 83.69 101 VAL A C 1
ATOM 802 O O . VAL A 1 101 ? -3.372 -7.275 -0.664 1.00 83.69 101 VAL A O 1
ATOM 805 N N . ALA A 1 102 ? -3.225 -7.580 -2.903 1.00 81.50 102 ALA A N 1
ATOM 806 C CA . ALA A 1 102 ? -3.592 -8.992 -2.905 1.00 81.50 102 ALA A CA 1
ATOM 807 C C . ALA A 1 102 ? -2.628 -9.845 -2.065 1.00 81.50 102 ALA A C 1
ATOM 809 O O . ALA A 1 102 ? -3.086 -10.616 -1.223 1.00 81.50 102 ALA A O 1
ATOM 810 N N . ASP A 1 103 ? -1.318 -9.638 -2.226 1.00 75.31 103 ASP A N 1
ATOM 811 C CA . ASP A 1 103 ? -0.281 -10.432 -1.555 1.00 75.31 103 ASP A CA 1
ATOM 812 C C . ASP A 1 103 ? -0.197 -10.175 -0.036 1.00 75.31 103 ASP A C 1
ATOM 814 O O . ASP A 1 103 ? 0.116 -11.090 0.724 1.00 75.31 103 ASP A O 1
ATOM 818 N N . PHE A 1 104 ? -0.468 -8.949 0.431 1.00 69.81 104 PHE A N 1
ATOM 819 C CA . PHE A 1 104 ? -0.131 -8.547 1.808 1.00 69.81 104 PHE A CA 1
ATOM 820 C C . PHE A 1 104 ? -1.284 -8.073 2.674 1.00 69.81 104 PHE A C 1
ATOM 822 O O . PHE A 1 104 ? -1.212 -8.147 3.903 1.00 69.81 104 PHE 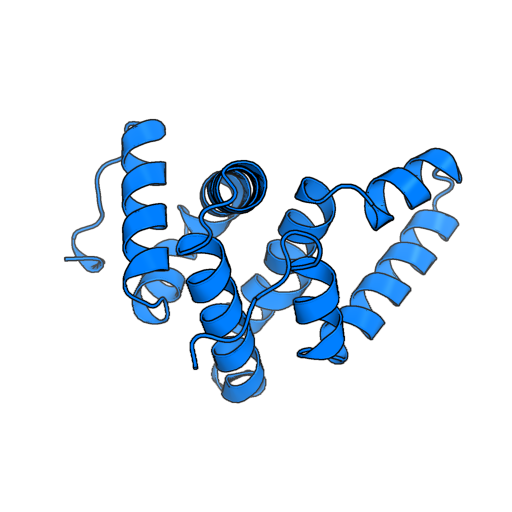A O 1
ATOM 829 N N . LEU A 1 105 ? -2.308 -7.489 2.061 1.00 71.81 105 LEU A N 1
ATOM 830 C CA . LEU A 1 105 ? -3.305 -6.726 2.798 1.00 71.81 105 LEU A CA 1
ATOM 831 C C . LEU A 1 105 ? -4.665 -7.387 2.840 1.00 71.81 105 LEU A C 1
ATOM 833 O O . LEU A 1 105 ? -5.484 -6.952 3.635 1.00 71.81 105 LEU A O 1
ATOM 837 N N . LEU A 1 106 ? -4.953 -8.379 2.003 1.00 71.00 106 LEU A N 1
ATOM 838 C CA . LEU A 1 106 ? -6.278 -9.006 2.004 1.00 71.00 106 LEU A CA 1
ATOM 839 C C . LEU A 1 106 ? -6.473 -10.029 3.135 1.00 71.00 106 LEU A C 1
ATOM 841 O O . LEU A 1 106 ? -7.609 -10.426 3.384 1.00 71.00 106 LEU A O 1
ATOM 845 N N . ASP A 1 107 ? -5.399 -10.407 3.832 1.00 74.94 107 ASP A N 1
ATOM 846 C CA . ASP A 1 107 ? -5.423 -11.357 4.950 1.00 74.94 107 ASP A CA 1
ATOM 847 C C . ASP A 1 107 ? -5.665 -10.642 6.305 1.00 74.94 107 ASP A C 1
ATOM 849 O O . ASP A 1 107 ? -6.425 -9.670 6.380 1.00 74.94 107 ASP A O 1
ATOM 853 N N . ASP A 1 108 ? -5.017 -11.070 7.393 1.00 73.31 108 ASP A N 1
ATOM 854 C CA . ASP A 1 108 ? -5.209 -10.557 8.763 1.00 73.31 108 ASP A CA 1
ATOM 855 C C . ASP A 1 108 ? -5.148 -9.019 8.917 1.00 73.31 108 ASP A C 1
ATOM 857 O O . ASP A 1 108 ? -5.784 -8.443 9.806 1.00 73.31 108 ASP A O 1
ATOM 861 N N . LEU A 1 109 ? -4.408 -8.320 8.052 1.00 77.56 109 LEU A N 1
ATOM 862 C CA . LEU A 1 109 ? -4.257 -6.860 8.100 1.00 77.56 109 LEU A CA 1
ATOM 863 C C . LEU A 1 109 ? -5.338 -6.095 7.329 1.00 77.56 109 LEU A C 1
ATOM 865 O O . LEU A 1 109 ? -5.401 -4.863 7.425 1.00 77.56 109 LEU A O 1
ATOM 869 N N . GLY A 1 110 ? -6.207 -6.788 6.601 1.00 83.75 110 GLY A N 1
ATOM 870 C CA . GLY A 1 110 ? -7.210 -6.186 5.729 1.00 83.75 110 GLY A CA 1
ATOM 871 C C . GLY A 1 110 ? -8.192 -5.263 6.432 1.00 83.75 110 GLY A C 1
ATOM 872 O O . GLY A 1 110 ? -8.319 -4.113 6.012 1.00 83.75 110 GLY A O 1
ATOM 873 N N . PRO A 1 111 ? -8.841 -5.674 7.537 1.00 85.81 111 PRO A N 1
ATOM 874 C CA . PRO A 1 111 ? -9.734 -4.796 8.292 1.00 85.81 111 PRO A CA 1
ATOM 875 C C . PRO A 1 111 ? -9.059 -3.511 8.787 1.00 85.81 111 PRO A C 1
ATOM 877 O O . PRO A 1 111 ? -9.609 -2.419 8.630 1.00 85.81 111 PRO A O 1
ATOM 880 N N . THR A 1 112 ? -7.848 -3.617 9.338 1.00 84.44 112 THR A N 1
ATOM 881 C CA . THR A 1 112 ? -7.097 -2.458 9.842 1.00 84.44 112 THR A CA 1
ATOM 882 C C . THR A 1 112 ? -6.705 -1.527 8.701 1.00 84.44 112 THR A C 1
ATOM 884 O O . THR A 1 112 ? -6.912 -0.316 8.791 1.00 84.44 112 THR A O 1
ATOM 887 N N . THR A 1 113 ? -6.208 -2.089 7.602 1.00 85.88 113 THR A N 1
ATOM 888 C CA . THR A 1 113 ? -5.813 -1.338 6.407 1.00 85.88 113 THR A CA 1
ATOM 889 C C . THR A 1 113 ? -7.003 -0.616 5.792 1.00 85.88 113 THR A C 1
ATOM 891 O O . THR A 1 113 ? -6.945 0.592 5.572 1.00 85.88 113 THR A O 1
ATOM 894 N N . TYR A 1 114 ? -8.119 -1.319 5.596 1.00 89.19 114 TYR A N 1
ATOM 895 C CA . TYR A 1 114 ? -9.3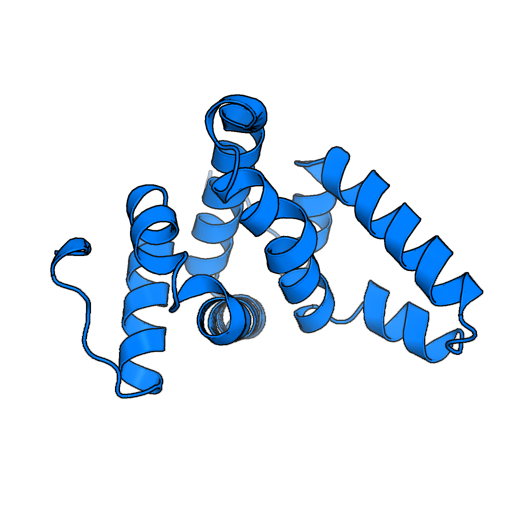40 -0.757 5.028 1.00 89.19 114 TYR A CA 1
ATOM 896 C C . TYR A 1 114 ? -9.880 0.403 5.875 1.00 89.19 114 TYR A C 1
ATOM 898 O O . TYR A 1 114 ? -10.288 1.436 5.340 1.00 89.19 114 TYR A O 1
ATOM 906 N N . SER A 1 115 ? -9.824 0.286 7.206 1.00 88.50 115 SER A N 1
ATOM 907 C CA . SER A 1 115 ? -10.282 1.345 8.116 1.00 88.50 115 SER A CA 1
ATOM 908 C C . SER A 1 115 ? -9.494 2.655 7.970 1.00 88.50 115 SER A C 1
ATOM 910 O O . SER A 1 115 ? -10.079 3.732 8.088 1.00 88.50 115 SER A O 1
ATOM 912 N N . GLN A 1 116 ? -8.201 2.571 7.643 1.00 85.69 116 GLN A N 1
ATOM 913 C CA . GLN A 1 116 ? -7.307 3.722 7.481 1.00 85.69 116 GLN A CA 1
ATOM 914 C C . GLN A 1 116 ? -7.212 4.221 6.031 1.00 85.69 116 GLN A C 1
ATOM 916 O O . GLN A 1 116 ? -6.836 5.367 5.795 1.00 85.69 116 GLN A O 1
ATOM 921 N N . ALA A 1 117 ? -7.579 3.378 5.066 1.00 89.62 117 ALA A N 1
ATOM 922 C CA . ALA A 1 117 ? -7.555 3.687 3.646 1.00 89.62 117 ALA A CA 1
ATOM 923 C C . ALA A 1 117 ? -8.544 4.799 3.254 1.00 89.62 117 ALA A C 1
ATOM 925 O O . ALA A 1 117 ? -9.644 4.910 3.806 1.00 89.62 117 ALA A O 1
ATOM 926 N N . GLY A 1 118 ? -8.160 5.591 2.250 1.00 90.44 118 GLY A N 1
ATOM 927 C CA . GLY A 1 118 ? -9.056 6.521 1.568 1.00 90.44 118 GLY A CA 1
ATOM 928 C C . GLY A 1 118 ? -10.007 5.815 0.585 1.00 90.44 118 GLY A C 1
ATOM 929 O O . GLY A 1 118 ? -9.925 4.598 0.395 1.00 90.44 118 GLY A O 1
ATOM 930 N N . PRO A 1 119 ? -10.962 6.546 -0.020 1.00 94.62 119 PRO A N 1
ATOM 931 C CA . PRO A 1 119 ? -11.991 5.958 -0.877 1.00 94.62 119 PRO A CA 1
ATOM 932 C C . PRO A 1 119 ? -11.460 5.191 -2.093 1.00 94.62 119 PRO A C 1
ATOM 934 O O . PRO A 1 119 ? -11.988 4.123 -2.404 1.00 94.62 119 PRO A O 1
ATOM 937 N N . ALA A 1 120 ? -10.444 5.709 -2.786 1.00 92.19 120 ALA A N 1
ATOM 938 C CA . ALA A 1 120 ? -9.904 5.065 -3.978 1.00 92.19 120 ALA A CA 1
ATOM 939 C C . ALA A 1 120 ? -9.140 3.794 -3.618 1.00 92.19 120 ALA A C 1
ATOM 941 O O . ALA A 1 120 ? -9.304 2.766 -4.275 1.00 92.19 120 ALA A O 1
ATOM 942 N N . PHE A 1 121 ? -8.361 3.832 -2.537 1.00 91.50 121 PHE A N 1
ATOM 943 C CA . PHE A 1 121 ? -7.635 2.657 -2.083 1.00 91.50 121 PHE A CA 1
ATOM 944 C C . PHE A 1 121 ? -8.581 1.578 -1.539 1.00 91.50 121 PHE A C 1
ATOM 946 O O . PHE A 1 121 ? -8.413 0.406 -1.861 1.00 91.50 121 PHE A O 1
ATOM 953 N N . ARG A 1 122 ? -9.651 1.957 -0.826 1.00 94.19 122 ARG A N 1
ATOM 954 C CA . ARG A 1 122 ? -10.727 1.025 -0.434 1.00 94.19 122 ARG A CA 1
ATOM 955 C C . ARG A 1 122 ? -11.394 0.363 -1.636 1.00 94.19 122 ARG A C 1
ATOM 957 O O . ARG A 1 122 ? -11.637 -0.841 -1.600 1.00 94.19 122 ARG A O 1
ATOM 964 N N . ALA A 1 123 ? -11.689 1.131 -2.686 1.00 94.12 123 ALA A N 1
ATOM 965 C CA . ALA A 1 123 ? -12.260 0.586 -3.914 1.00 94.12 123 ALA A CA 1
ATOM 966 C C . ALA A 1 123 ? -11.318 -0.446 -4.549 1.00 94.12 123 ALA A C 1
ATOM 968 O O . ALA A 1 123 ? -11.761 -1.545 -4.871 1.00 94.12 123 ALA A O 1
ATOM 969 N N . LEU A 1 124 ? -10.019 -0.137 -4.622 1.00 92.50 124 LEU A N 1
ATOM 970 C CA . LEU A 1 124 ? -9.006 -1.066 -5.121 1.00 92.50 124 LEU A CA 1
ATOM 971 C C . LEU A 1 124 ? -8.926 -2.352 -4.283 1.00 92.50 124 LEU A C 1
ATOM 973 O O . LEU A 1 124 ? -8.875 -3.440 -4.844 1.00 92.50 124 LEU A O 1
ATOM 977 N N . MET A 1 125 ? -8.969 -2.255 -2.950 1.00 92.69 125 MET A N 1
ATOM 978 C CA . MET A 1 125 ? -8.983 -3.438 -2.075 1.00 92.69 125 MET A CA 1
ATOM 979 C C . MET A 1 125 ? -10.192 -4.346 -2.344 1.00 92.69 125 MET A C 1
ATOM 981 O O . MET A 1 125 ? -10.056 -5.568 -2.368 1.00 92.69 125 MET A O 1
ATOM 985 N N . VAL A 1 126 ? -11.373 -3.764 -2.573 1.00 92.75 126 VAL A N 1
ATOM 986 C CA . VAL A 1 126 ? -12.591 -4.516 -2.921 1.00 92.75 126 VAL A CA 1
ATOM 987 C C . VAL A 1 126 ? -12.490 -5.153 -4.308 1.00 92.75 126 VAL A C 1
ATOM 989 O O . VAL A 1 126 ? -12.933 -6.286 -4.485 1.00 92.75 126 VAL A O 1
ATOM 992 N N . GLU A 1 127 ? -11.906 -4.453 -5.280 1.00 92.38 127 GLU A N 1
ATOM 993 C CA . GLU A 1 127 ? -11.637 -5.004 -6.613 1.00 92.38 127 GLU A CA 1
ATOM 994 C C . GLU A 1 127 ? -10.702 -6.216 -6.533 1.00 92.38 127 GLU A C 1
ATOM 996 O O . GLU A 1 127 ? -11.026 -7.252 -7.105 1.00 92.38 127 GLU A O 1
ATOM 1001 N N . CYS A 1 128 ? -9.621 -6.133 -5.750 1.00 91.25 128 CYS A N 1
ATOM 1002 C CA . CYS A 1 128 ? -8.683 -7.246 -5.573 1.00 91.25 128 CYS A CA 1
ATOM 1003 C C . CYS A 1 128 ? -9.369 -8.475 -4.947 1.00 91.25 128 CYS A C 1
ATOM 1005 O O . CYS A 1 128 ? -9.182 -9.591 -5.421 1.00 91.25 128 CYS A O 1
ATOM 1007 N N . LEU A 1 129 ? -10.234 -8.291 -3.937 1.00 89.31 129 LEU A N 1
ATOM 1008 C CA . LEU A 1 129 ? -11.031 -9.400 -3.387 1.00 89.31 129 LEU A CA 1
ATOM 1009 C C . LEU A 1 129 ? -11.928 -10.044 -4.450 1.00 89.31 129 LEU A C 1
ATOM 1011 O O . LEU A 1 129 ? -12.037 -11.267 -4.504 1.00 89.31 129 LEU A O 1
ATOM 1015 N N . ALA A 1 130 ? -12.572 -9.235 -5.293 1.00 90.44 130 ALA A N 1
ATOM 1016 C CA . ALA A 1 130 ? -13.439 -9.742 -6.349 1.00 90.44 130 ALA A CA 1
ATOM 1017 C C . ALA A 1 130 ? -12.657 -10.525 -7.418 1.00 90.44 130 ALA A C 1
ATOM 1019 O O . ALA A 1 130 ? -13.151 -11.550 -7.889 1.00 90.44 130 ALA A O 1
ATOM 1020 N N . GLU A 1 131 ? -11.454 -10.071 -7.776 1.00 89.81 131 GLU A N 1
ATOM 1021 C CA . GLU A 1 131 ? -10.553 -10.754 -8.715 1.00 89.81 131 GLU A CA 1
ATOM 1022 C C . GLU A 1 131 ? -10.071 -12.109 -8.172 1.00 89.81 131 GLU A C 1
ATOM 1024 O O . GLU A 1 131 ? -10.072 -13.094 -8.911 1.00 89.81 131 GLU A O 1
ATOM 1029 N N . GLU A 1 132 ? -9.790 -12.194 -6.870 1.00 85.81 132 GLU A N 1
ATOM 1030 C CA . GLU A 1 132 ? -9.423 -13.438 -6.172 1.00 85.81 132 GLU A CA 1
ATOM 1031 C C . GLU A 1 132 ? -10.632 -14.345 -5.849 1.00 85.81 132 GLU A C 1
ATOM 1033 O O . GLU A 1 132 ? -10.489 -15.442 -5.306 1.00 85.81 132 GLU A O 1
ATOM 1038 N N . GLY A 1 133 ? -11.857 -13.910 -6.166 1.00 88.19 133 GLY A N 1
ATOM 1039 C CA . GLY A 1 133 ? -13.084 -14.650 -5.853 1.00 88.19 133 GLY A CA 1
ATOM 1040 C C . GLY A 1 133 ? -13.413 -14.709 -4.355 1.00 88.19 133 GLY A C 1
ATOM 1041 O O . GLY A 1 133 ? -14.162 -15.589 -3.918 1.00 88.19 133 GLY A O 1
ATOM 1042 N N . LEU A 1 134 ? -12.873 -13.779 -3.567 1.00 87.25 134 LEU A N 1
ATOM 1043 C CA . LEU A 1 134 ? -13.083 -13.654 -2.130 1.00 87.25 134 LEU A CA 1
ATOM 1044 C C . LEU A 1 134 ? -14.259 -12.707 -1.817 1.00 87.25 134 LEU A C 1
ATOM 1046 O O . LEU A 1 134 ? -14.484 -11.712 -2.510 1.00 87.25 134 LEU A O 1
ATOM 1050 N N . PRO A 1 135 ? -15.050 -12.985 -0.766 1.00 88.25 135 PRO A N 1
ATOM 1051 C CA . PRO A 1 135 ? -16.132 -12.097 -0.360 1.00 88.25 135 PRO A CA 1
ATOM 1052 C C . PRO A 1 135 ? -15.595 -10.834 0.327 1.00 88.25 135 PRO A C 1
ATOM 1054 O O . PRO A 1 135 ? -14.643 -10.894 1.100 1.00 88.25 135 PRO A O 1
ATOM 1057 N N . VAL A 1 136 ? -16.277 -9.699 0.135 1.00 87.75 136 VAL A N 1
ATOM 1058 C CA . VAL A 1 136 ? -16.002 -8.473 0.905 1.00 87.75 136 VAL A CA 1
ATOM 1059 C C . VAL A 1 136 ? -16.410 -8.673 2.372 1.00 87.75 136 VAL A C 1
ATOM 1061 O O . VAL A 1 136 ? -17.598 -8.938 2.617 1.00 87.75 136 VAL A O 1
ATOM 1064 N N . PRO A 1 137 ? -15.487 -8.519 3.346 1.00 85.75 137 PRO A N 1
ATOM 1065 C CA . PRO A 1 137 ? -15.799 -8.649 4.767 1.00 85.75 137 PRO A CA 1
ATOM 1066 C C . PRO A 1 137 ? -16.891 -7.673 5.220 1.00 85.75 137 PRO A C 1
ATOM 1068 O O . PRO A 1 137 ? -16.949 -6.529 4.773 1.00 85.75 137 PRO A O 1
ATOM 1071 N N . GLU A 1 138 ? -17.750 -8.086 6.157 1.00 84.00 138 GLU A N 1
ATOM 1072 C CA . GLU A 1 138 ? -18.784 -7.190 6.704 1.00 84.00 138 GLU A CA 1
ATOM 1073 C C . GLU A 1 138 ? -18.193 -5.979 7.431 1.00 84.00 138 GLU A C 1
ATOM 1075 O O . GLU A 1 138 ? -18.782 -4.905 7.397 1.00 84.00 138 GLU A O 1
ATOM 1080 N N . SER A 1 139 ? -17.007 -6.123 8.027 1.00 82.06 139 SER A N 1
ATOM 1081 C CA . SER A 1 139 ? -16.282 -5.032 8.689 1.00 82.06 139 SER A CA 1
ATOM 1082 C C . SER A 1 139 ? -15.843 -3.911 7.739 1.00 82.06 139 SER A C 1
ATOM 1084 O O . SER A 1 139 ? -15.367 -2.879 8.208 1.00 82.06 139 SER A O 1
ATOM 1086 N N . TRP A 1 140 ? -15.970 -4.110 6.423 1.00 84.25 140 TRP A N 1
ATOM 1087 C CA . TRP A 1 140 ? -15.615 -3.135 5.389 1.00 84.25 140 TRP A CA 1
ATOM 1088 C C . TRP A 1 140 ? -16.843 -2.397 4.826 1.00 84.25 140 TRP A C 1
ATOM 1090 O O . TRP A 1 140 ? -16.696 -1.525 3.964 1.00 84.25 140 TRP A O 1
ATOM 1100 N N . ARG A 1 141 ? -18.053 -2.754 5.272 1.00 69.12 141 ARG A N 1
ATOM 1101 C CA . ARG A 1 141 ? -19.317 -2.173 4.799 1.00 69.12 141 ARG A CA 1
ATOM 1102 C C . ARG A 1 141 ? -19.727 -0.921 5.562 1.00 69.12 141 ARG A C 1
ATOM 1104 O O . ARG A 1 141 ? -19.486 -0.856 6.786 1.00 69.12 141 ARG A O 1
#